Protein AF-A0A4Y8TZP3-F1 (afdb_monomer)

Secondary structure (DSSP, 8-state):
-PPPPTTGGG-SSPPPPPGGGHHHHHHHHHHHTTS-HHHHHHHHHHHHHHHHHHHTTT--GGG--HHHHHHHHHHHHHTT--HHHHH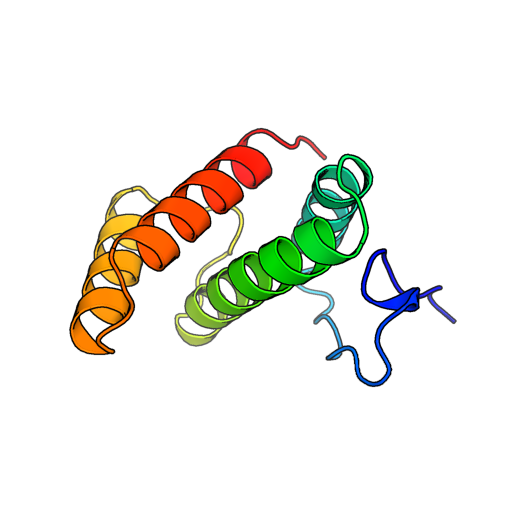HHHHHHHHHHT---

Nearest PDB structures (foldseek):
  1pvr-assembly1_A  TM=7.970E-01  e=6.183E-01  Punavirus P1
  2hof-assembly1_A-2  TM=8.146E-01  e=7.654E-01  Punavirus P1
  1kbu-assembly1_A  TM=7.579E-01  e=5.557E-01  Punavirus P1
  1pvp-assembly1_B-2  TM=8.033E-01  e=7.256E-01  Punavirus P1
  3c28-assembly1_A-2  TM=7.715E-01  e=8.073E-01  unclassified

Structure (mmCIF, N/CA/C/O backbone):
data_AF-A0A4Y8TZP3-F1
#
_entry.id   AF-A0A4Y8TZP3-F1
#
loop_
_atom_site.group_PDB
_atom_site.id
_atom_site.type_symbol
_atom_site.label_atom_id
_atom_site.label_alt_id
_atom_site.label_comp_id
_atom_site.label_asym_id
_atom_site.label_entity_id
_atom_site.label_seq_id
_atom_site.pdbx_PDB_ins_code
_atom_site.Cartn_x
_atom_site.Cartn_y
_atom_site.Cartn_z
_atom_site.occupancy
_atom_site.B_iso_or_equiv
_atom_site.auth_seq_id
_atom_site.auth_comp_id
_atom_site.auth_asym_id
_atom_site.auth_atom_id
_atom_site.pdbx_PDB_model_num
ATOM 1 N N . MET A 1 1 ? -0.158 -22.107 -13.616 1.00 36.00 1 MET A N 1
ATOM 2 C CA . MET A 1 1 ? 0.966 -21.270 -13.158 1.00 36.00 1 MET A CA 1
ATOM 3 C C . MET A 1 1 ? 0.490 -19.847 -13.325 1.00 36.00 1 MET A C 1
ATOM 5 O O . MET A 1 1 ? 0.254 -19.463 -14.459 1.00 36.00 1 MET A O 1
ATOM 9 N N . SER A 1 2 ? 0.180 -19.139 -12.240 1.00 51.00 2 SER A N 1
ATOM 10 C CA . SER A 1 2 ? -0.044 -17.698 -12.354 1.00 51.00 2 SER A CA 1
ATOM 11 C C . SER A 1 2 ? 1.317 -17.083 -12.652 1.00 51.00 2 SER A C 1
ATOM 13 O O . SER A 1 2 ? 2.241 -17.273 -11.855 1.00 51.00 2 SER A O 1
ATOM 15 N N . ASP A 1 3 ? 1.465 -16.412 -13.789 1.00 71.12 3 ASP A N 1
ATOM 16 C CA . ASP A 1 3 ? 2.616 -15.536 -13.985 1.00 71.12 3 ASP A CA 1
ATOM 17 C C . ASP A 1 3 ? 2.658 -14.564 -12.801 1.00 71.12 3 ASP A C 1
ATOM 19 O O . ASP A 1 3 ? 1.634 -14.001 -12.409 1.00 71.12 3 ASP A O 1
ATOM 23 N N . ALA A 1 4 ? 3.813 -14.464 -12.141 1.00 79.19 4 ALA A N 1
ATOM 24 C CA . ALA A 1 4 ? 3.962 -13.579 -10.994 1.00 79.19 4 ALA A CA 1
ATOM 25 C C . ALA A 1 4 ? 3.636 -12.138 -11.419 1.00 79.19 4 ALA A C 1
ATOM 27 O O . ALA A 1 4 ? 4.022 -11.710 -12.509 1.00 79.19 4 ALA A O 1
ATOM 28 N N . ARG A 1 5 ? 2.932 -11.388 -10.566 1.00 88.81 5 ARG A N 1
ATOM 29 C CA . ARG A 1 5 ? 2.535 -10.010 -10.883 1.00 88.81 5 ARG A CA 1
ATOM 30 C C . ARG A 1 5 ? 3.758 -9.097 -10.913 1.00 88.81 5 ARG A C 1
ATOM 32 O O . ARG A 1 5 ? 4.736 -9.343 -10.211 1.0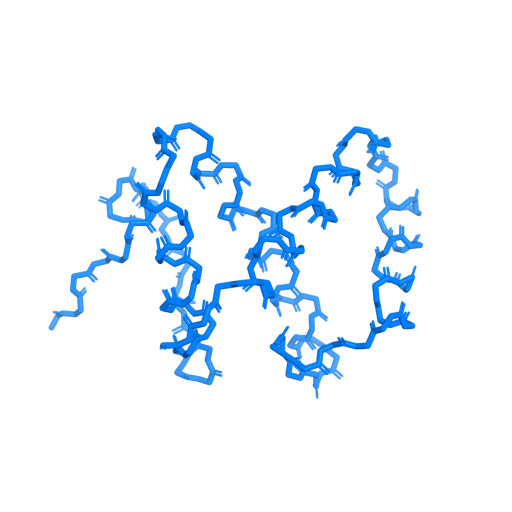0 88.81 5 ARG A O 1
ATOM 39 N N . TYR A 1 6 ? 3.741 -8.007 -11.665 1.00 91.12 6 TYR A N 1
ATOM 40 C CA . TYR A 1 6 ? 4.791 -6.995 -11.533 1.00 91.12 6 TYR A CA 1
ATOM 41 C C . TYR A 1 6 ? 4.683 -6.274 -10.171 1.00 91.12 6 TYR A C 1
ATOM 43 O O . TYR A 1 6 ? 3.581 -5.885 -9.773 1.00 91.12 6 TYR A O 1
ATOM 51 N N . PRO A 1 7 ? 5.789 -6.025 -9.434 1.00 92.31 7 PRO A N 1
ATOM 52 C CA . PRO A 1 7 ? 7.194 -6.346 -9.720 1.00 92.31 7 PRO A CA 1
ATOM 53 C C . PRO A 1 7 ? 7.687 -7.677 -9.118 1.00 92.31 7 PRO A C 1
ATOM 55 O O . PRO A 1 7 ? 8.894 -7.918 -9.093 1.00 92.31 7 PRO A O 1
ATOM 58 N N . GLU A 1 8 ? 6.790 -8.517 -8.598 1.00 88.81 8 GLU A N 1
ATOM 59 C CA . GLU A 1 8 ? 7.082 -9.839 -8.017 1.00 88.81 8 GLU A CA 1
ATOM 60 C C . GLU A 1 8 ? 7.777 -10.773 -9.013 1.00 88.81 8 GLU A C 1
ATOM 62 O O . GLU A 1 8 ? 8.691 -11.493 -8.625 1.00 88.81 8 GLU A O 1
ATOM 67 N N . ASN A 1 9 ? 7.433 -10.694 -10.302 1.00 86.56 9 ASN A N 1
ATOM 68 C CA . ASN A 1 9 ? 8.112 -11.408 -11.393 1.00 86.56 9 ASN A CA 1
ATOM 69 C C . ASN A 1 9 ? 9.619 -11.120 -11.519 1.00 86.56 9 ASN A C 1
ATOM 71 O O . ASN A 1 9 ? 10.345 -11.887 -12.146 1.00 86.56 9 ASN A O 1
ATOM 75 N N . HIS A 1 10 ? 10.097 -10.028 -10.924 1.00 86.19 10 HIS A N 1
ATOM 76 C CA . HIS A 1 10 ? 11.507 -9.644 -10.870 1.00 86.19 10 HIS A CA 1
ATOM 77 C C . HIS A 1 10 ? 12.089 -9.751 -9.449 1.00 86.19 10 HIS A C 1
ATOM 79 O O . HIS A 1 10 ? 13.178 -9.232 -9.183 1.00 86.19 10 HIS A O 1
ATOM 85 N N . MET A 1 11 ? 11.368 -10.348 -8.497 1.00 86.69 11 MET A N 1
ATOM 86 C CA . MET A 1 11 ? 11.867 -10.610 -7.147 1.00 86.69 11 MET A CA 1
ATOM 87 C C . MET A 1 11 ? 12.340 -12.056 -7.032 1.00 86.69 11 MET A C 1
ATOM 89 O O . MET A 1 11 ? 11.668 -12.973 -7.481 1.00 86.69 11 MET A O 1
ATOM 93 N N . GLU A 1 12 ? 13.481 -12.261 -6.374 1.00 84.69 12 GLU A N 1
ATOM 94 C CA . GLU A 1 12 ? 13.994 -13.607 -6.078 1.00 84.69 12 GLU A CA 1
ATOM 95 C C . GLU A 1 12 ? 13.046 -14.385 -5.148 1.00 84.69 12 GLU A C 1
ATOM 97 O O . GLU A 1 12 ? 12.867 -15.589 -5.296 1.00 84.69 12 GLU A O 1
ATOM 102 N N . PHE A 1 13 ? 12.388 -13.674 -4.224 1.00 78.38 13 PHE A N 1
ATOM 103 C CA . PHE A 1 13 ? 11.428 -14.231 -3.274 1.00 78.38 13 PHE A CA 1
ATOM 104 C C . PHE A 1 13 ? 10.215 -13.306 -3.145 1.00 78.38 13 PHE A C 1
ATOM 106 O O . PHE A 1 13 ? 10.249 -12.324 -2.400 1.00 78.38 13 PHE A O 1
ATOM 113 N N . ALA A 1 14 ? 9.141 -13.612 -3.872 1.00 78.88 14 ALA A N 1
ATOM 114 C CA . ALA A 1 14 ? 7.843 -12.975 -3.679 1.00 78.88 14 ALA A CA 1
ATOM 115 C C . ALA A 1 14 ? 6.995 -13.803 -2.695 1.00 78.88 14 ALA A C 1
ATOM 117 O O . ALA A 1 14 ? 6.920 -15.026 -2.846 1.00 78.88 14 ALA A O 1
ATOM 118 N N . PRO A 1 15 ? 6.371 -13.191 -1.672 1.00 78.44 15 PRO A N 1
ATOM 119 C CA . PRO A 1 15 ? 5.464 -13.915 -0.796 1.00 78.44 15 PRO A CA 1
ATOM 120 C C . PRO A 1 15 ? 4.208 -14.345 -1.566 1.00 78.44 15 PRO A C 1
ATOM 122 O O . PRO A 1 15 ? 3.775 -13.639 -2.480 1.00 78.44 15 PRO A O 1
ATOM 125 N N . PRO A 1 16 ? 3.584 -15.471 -1.186 1.00 79.94 16 PRO A N 1
ATOM 126 C CA . PRO A 1 16 ? 2.314 -15.862 -1.772 1.00 79.94 16 PRO A CA 1
ATOM 127 C C . PRO A 1 16 ? 1.243 -14.822 -1.431 1.00 79.94 16 PRO A C 1
ATOM 129 O O . PRO A 1 16 ? 1.153 -14.347 -0.295 1.00 79.94 16 PRO A O 1
ATOM 132 N N . THR A 1 17 ? 0.415 -14.490 -2.415 1.00 79.19 17 THR A N 1
ATOM 133 C CA . THR A 1 17 ? -0.759 -13.639 -2.216 1.00 79.19 17 THR A CA 1
ATOM 134 C C . THR A 1 17 ? -1.953 -14.534 -1.868 1.00 79.19 17 THR A C 1
ATOM 136 O O . THR A 1 17 ? -2.250 -15.433 -2.651 1.00 79.19 17 THR A O 1
ATOM 139 N N . PRO A 1 18 ? -2.631 -14.337 -0.721 1.00 82.44 18 PRO A N 1
ATOM 140 C CA . PRO A 1 18 ? -3.862 -15.063 -0.411 1.00 82.44 18 PRO A CA 1
ATOM 141 C C . PRO A 1 18 ? -4.957 -14.786 -1.450 1.00 82.44 18 PRO A C 1
ATOM 143 O O . PRO A 1 18 ? -5.096 -13.646 -1.882 1.00 82.44 18 PRO A O 1
ATOM 146 N N . ASP A 1 19 ? -5.799 -15.773 -1.764 1.00 83.06 19 ASP A N 1
ATOM 147 C CA . ASP A 1 19 ? -6.914 -15.604 -2.719 1.00 83.06 19 ASP A CA 1
ATOM 148 C C . ASP A 1 19 ? -7.862 -14.461 -2.316 1.00 83.06 19 ASP A C 1
ATOM 150 O O . ASP A 1 19 ? -8.370 -13.718 -3.150 1.00 83.06 19 ASP A O 1
ATOM 154 N N . SER A 1 20 ? -8.037 -14.237 -1.009 1.00 83.94 20 SER A N 1
ATOM 155 C CA . SER A 1 20 ? -8.840 -13.127 -0.478 1.00 83.94 20 SER A CA 1
ATOM 156 C C . SER A 1 20 ? -8.285 -11.736 -0.807 1.00 83.94 20 SER A C 1
ATOM 158 O O . SER A 1 20 ? -8.946 -10.736 -0.529 1.00 83.94 20 SER A O 1
ATOM 160 N N . TRP A 1 21 ? -7.070 -11.652 -1.351 1.00 89.75 21 TRP A N 1
ATOM 161 C CA . TRP A 1 21 ? -6.404 -10.415 -1.747 1.00 89.75 21 TRP A CA 1
ATOM 162 C C . TRP A 1 21 ? -6.311 -10.258 -3.266 1.00 89.75 21 TRP A C 1
ATOM 164 O O . TRP A 1 21 ? -5.605 -9.361 -3.713 1.00 89.75 21 TRP A O 1
ATOM 174 N N . GLU A 1 22 ? -6.988 -11.087 -4.063 1.00 90.94 22 GLU A N 1
ATOM 175 C CA . GLU A 1 22 ? -6.871 -11.046 -5.526 1.00 90.94 22 GLU A CA 1
ATOM 176 C C . GLU A 1 22 ? -7.166 -9.647 -6.093 1.00 90.94 22 GLU A C 1
ATOM 178 O O . GLU A 1 22 ? -6.305 -9.056 -6.741 1.00 90.94 22 GLU A O 1
ATOM 183 N N . GLU A 1 23 ? -8.294 -9.039 -5.712 1.00 93.00 23 GLU A N 1
ATOM 184 C CA . GLU A 1 23 ? -8.642 -7.676 -6.142 1.00 93.00 23 GLU A CA 1
ATOM 185 C C . GLU A 1 23 ? -7.602 -6.635 -5.688 1.00 93.00 23 GLU A C 1
ATOM 187 O O . GLU A 1 23 ? -7.250 -5.709 -6.422 1.00 93.00 23 GLU A O 1
ATOM 192 N N . PHE A 1 24 ? -7.068 -6.784 -4.473 1.00 95.00 24 PHE A N 1
ATOM 193 C CA . PHE A 1 24 ? -6.001 -5.913 -3.982 1.00 95.00 24 PHE A CA 1
ATOM 194 C C . PHE A 1 24 ? -4.723 -6.076 -4.808 1.00 95.00 24 PHE A C 1
ATOM 196 O O . PHE A 1 24 ? -4.067 -5.084 -5.126 1.00 95.00 24 PHE A O 1
ATOM 203 N N . ALA A 1 25 ? -4.367 -7.310 -5.155 1.00 93.69 25 ALA A N 1
ATOM 204 C CA . ALA A 1 25 ? -3.176 -7.625 -5.921 1.00 93.69 25 ALA A CA 1
ATOM 205 C C . ALA A 1 25 ? -3.272 -7.093 -7.354 1.00 93.69 25 ALA A C 1
ATOM 207 O O . ALA A 1 25 ? -2.282 -6.550 -7.844 1.00 93.69 25 ALA A O 1
ATOM 208 N N . ASP A 1 26 ? -4.453 -7.156 -7.967 1.00 93.81 26 ASP A N 1
ATOM 209 C CA . ASP A 1 26 ? -4.715 -6.614 -9.303 1.00 93.81 26 ASP A CA 1
ATOM 210 C C . ASP A 1 26 ? -4.625 -5.083 -9.322 1.00 93.81 26 ASP A C 1
ATOM 212 O O . ASP A 1 26 ? -3.919 -4.502 -10.152 1.00 93.81 26 ASP A O 1
ATOM 216 N N . ARG A 1 27 ? -5.261 -4.404 -8.355 1.00 95.94 27 ARG A N 1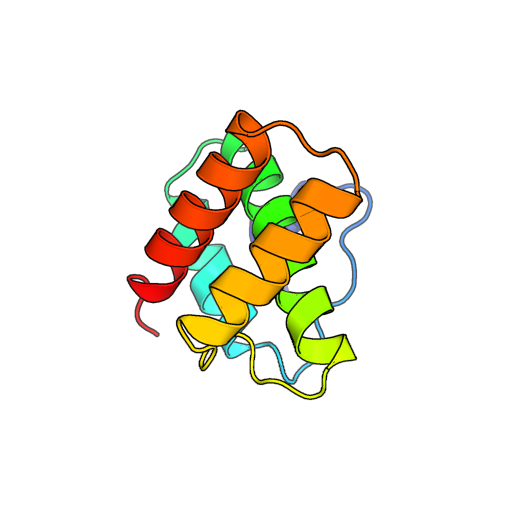
ATOM 217 C CA . ARG A 1 27 ? -5.145 -2.941 -8.210 1.00 95.94 27 ARG A CA 1
ATOM 218 C C . ARG A 1 27 ? -3.709 -2.518 -7.916 1.00 95.94 27 ARG A C 1
ATOM 220 O O . ARG A 1 27 ? -3.219 -1.535 -8.472 1.00 95.94 27 ARG A O 1
ATOM 227 N N . ARG A 1 28 ? -3.009 -3.270 -7.061 1.00 96.12 28 ARG A N 1
ATOM 228 C CA . ARG A 1 28 ? -1.595 -3.036 -6.756 1.00 96.12 28 ARG A CA 1
ATOM 229 C C . ARG A 1 28 ? -0.751 -3.161 -8.019 1.00 96.12 28 ARG A C 1
ATOM 231 O O . ARG A 1 28 ? -0.005 -2.240 -8.313 1.00 96.12 28 ARG A O 1
ATOM 238 N N . GLU A 1 29 ? -0.865 -4.245 -8.776 1.00 95.19 29 GLU A N 1
ATOM 239 C CA . GLU A 1 29 ? -0.095 -4.422 -10.010 1.00 95.19 29 GLU A CA 1
ATOM 240 C C . GLU A 1 29 ? -0.358 -3.293 -11.011 1.00 95.19 29 GLU A C 1
ATOM 242 O O . GLU A 1 29 ? 0.587 -2.663 -11.490 1.00 95.19 29 GLU A O 1
ATOM 247 N N . ARG A 1 30 ? -1.630 -2.958 -11.253 1.00 96.31 30 ARG A N 1
ATOM 248 C CA . ARG A 1 30 ? -2.022 -1.868 -12.156 1.00 96.31 30 ARG A CA 1
ATOM 249 C C . ARG A 1 30 ? -1.397 -0.532 -11.770 1.00 96.31 30 ARG A C 1
ATOM 251 O O . ARG A 1 30 ? -0.894 0.183 -12.635 1.00 96.31 30 ARG A O 1
ATOM 258 N N . LEU A 1 31 ? -1.395 -0.203 -10.478 1.00 97.19 31 LEU A N 1
ATOM 259 C CA . LEU A 1 31 ? -0.712 0.983 -9.971 1.00 97.19 31 LEU A CA 1
ATOM 260 C C . LEU A 1 31 ? 0.792 0.916 -10.263 1.00 97.19 31 LEU A C 1
ATOM 262 O O . LEU A 1 31 ? 1.377 1.886 -10.753 1.00 97.19 31 LEU A O 1
ATOM 266 N N . LEU A 1 32 ? 1.419 -0.218 -9.952 1.00 97.00 32 LEU A N 1
ATOM 267 C CA . LEU A 1 32 ? 2.868 -0.380 -9.994 1.00 97.00 32 LEU A CA 1
ATOM 268 C C . LEU A 1 32 ? 3.435 -0.369 -11.416 1.00 97.00 32 LEU A C 1
ATOM 270 O O . LEU A 1 32 ? 4.547 0.127 -11.589 1.00 97.00 32 LEU A O 1
ATOM 274 N N . LEU A 1 33 ? 2.673 -0.803 -12.424 1.00 96.81 33 LEU A N 1
ATOM 275 C CA . LEU A 1 33 ? 3.060 -0.738 -13.842 1.00 96.81 33 LEU A CA 1
ATOM 276 C C . LEU A 1 33 ? 3.396 0.686 -14.328 1.00 96.81 33 LEU A C 1
ATOM 278 O O . LEU A 1 33 ? 4.124 0.843 -15.304 1.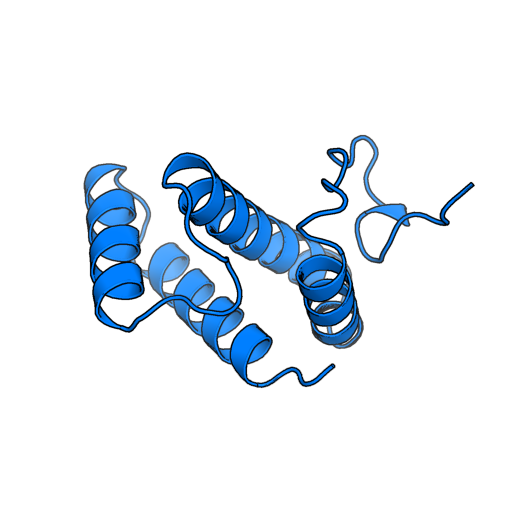00 96.81 33 LEU A O 1
ATOM 282 N N . ASN A 1 34 ? 2.943 1.730 -13.625 1.00 96.94 34 ASN A N 1
ATOM 283 C CA . ASN A 1 34 ? 3.261 3.127 -13.946 1.00 96.94 34 ASN A CA 1
ATOM 284 C C . ASN A 1 34 ? 4.651 3.581 -13.457 1.00 96.94 34 ASN A C 1
ATOM 286 O O . ASN A 1 34 ? 5.023 4.741 -13.642 1.00 96.94 34 ASN A O 1
ATOM 290 N N . TYR A 1 35 ? 5.419 2.702 -12.806 1.00 96.94 35 TYR A N 1
ATOM 291 C CA . TYR A 1 35 ? 6.689 3.047 -12.174 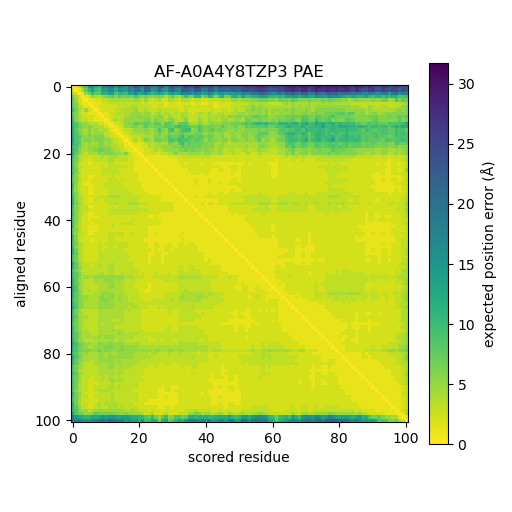1.00 96.94 35 TYR A CA 1
ATOM 292 C C . TYR A 1 35 ? 7.824 2.110 -12.591 1.00 96.94 35 TYR A C 1
ATOM 294 O O . TYR A 1 35 ? 7.663 0.896 -12.718 1.00 96.94 35 TYR A O 1
ATOM 302 N N . GLY A 1 36 ? 9.029 2.677 -12.708 1.00 97.19 36 GLY A N 1
ATOM 303 C CA . GLY A 1 36 ? 10.251 1.890 -12.867 1.00 97.19 36 GLY A CA 1
ATOM 304 C C . GLY A 1 36 ? 10.495 0.958 -11.672 1.00 97.19 36 GLY A C 1
ATOM 305 O O . GLY A 1 36 ? 10.101 1.269 -10.544 1.00 97.19 36 GLY A O 1
ATOM 306 N N . TYR A 1 37 ? 11.186 -0.159 -11.917 1.00 95.69 37 TYR A N 1
ATOM 307 C CA . TYR A 1 37 ? 11.308 -1.294 -10.990 1.00 95.69 37 TYR A CA 1
ATOM 308 C C . TYR A 1 37 ? 11.634 -0.919 -9.541 1.00 95.69 37 TYR A C 1
ATOM 310 O O . TYR A 1 37 ? 10.957 -1.377 -8.628 1.00 95.69 37 TYR A O 1
ATOM 318 N N . ASN A 1 38 ? 12.626 -0.059 -9.300 1.00 95.62 38 ASN A N 1
ATOM 319 C CA . ASN A 1 38 ? 13.018 0.294 -7.931 1.00 95.62 38 ASN A CA 1
ATOM 320 C C . ASN A 1 38 ? 11.902 1.030 -7.171 1.00 95.62 38 ASN A C 1
ATOM 322 O O . ASN A 1 38 ? 11.662 0.749 -5.996 1.00 95.62 38 ASN A O 1
ATOM 326 N N . THR A 1 39 ? 11.193 1.941 -7.844 1.00 96.38 39 THR A N 1
ATOM 327 C CA . THR A 1 39 ? 10.044 2.641 -7.256 1.00 96.38 39 THR A CA 1
ATOM 328 C C . THR A 1 39 ? 8.881 1.678 -7.070 1.00 96.38 39 THR A C 1
ATOM 330 O O . THR A 1 39 ? 8.300 1.637 -5.986 1.00 96.38 39 THR A O 1
ATOM 333 N N . ALA A 1 40 ? 8.598 0.849 -8.078 1.00 97.25 40 ALA A N 1
ATOM 334 C CA . ALA A 1 40 ? 7.554 -0.161 -7.999 1.00 97.25 40 ALA A CA 1
ATOM 335 C C . ALA A 1 40 ? 7.799 -1.135 -6.836 1.00 97.25 40 ALA A C 1
ATOM 337 O O . ALA A 1 40 ? 6.900 -1.391 -6.046 1.00 97.25 40 ALA A O 1
ATOM 338 N N . ARG A 1 41 ? 9.030 -1.621 -6.656 1.00 95.81 41 ARG A N 1
ATOM 339 C CA . ARG A 1 41 ? 9.416 -2.519 -5.560 1.00 95.81 41 ARG A CA 1
ATOM 340 C C . ARG A 1 41 ? 9.259 -1.862 -4.188 1.00 95.81 41 ARG A C 1
ATOM 342 O O . ARG A 1 41 ? 8.789 -2.507 -3.252 1.00 95.81 41 ARG A O 1
ATOM 349 N N . ALA A 1 42 ? 9.630 -0.589 -4.054 1.00 95.69 42 ALA A N 1
ATOM 350 C CA . ALA A 1 42 ? 9.434 0.149 -2.808 1.00 95.69 42 ALA A CA 1
ATOM 351 C C . ALA A 1 42 ? 7.941 0.327 -2.482 1.00 95.69 42 ALA A C 1
ATOM 353 O O . ALA A 1 42 ? 7.526 0.098 -1.346 1.00 95.69 42 ALA A O 1
ATOM 354 N N . TYR A 1 43 ? 7.132 0.693 -3.478 1.00 97.56 43 TYR A N 1
ATOM 355 C CA . TYR A 1 43 ? 5.686 0.861 -3.324 1.00 97.56 43 TYR A CA 1
ATOM 356 C C . TYR A 1 43 ? 4.983 -0.467 -3.056 1.00 97.56 43 TYR A C 1
ATOM 358 O O . TYR A 1 43 ? 4.108 -0.532 -2.198 1.00 97.56 43 TYR A O 1
ATOM 366 N N . TRP A 1 44 ? 5.418 -1.539 -3.716 1.00 96.31 44 TRP A N 1
ATOM 367 C CA . TRP A 1 44 ? 4.950 -2.893 -3.457 1.00 96.31 44 TRP A CA 1
ATOM 368 C C . TRP A 1 44 ? 5.145 -3.268 -1.986 1.00 96.31 44 TRP A C 1
ATOM 370 O O . TRP A 1 44 ? 4.197 -3.716 -1.351 1.00 96.31 44 TRP A O 1
ATOM 380 N N . ALA A 1 45 ? 6.327 -3.011 -1.413 1.00 95.19 45 ALA A N 1
ATOM 381 C CA . ALA A 1 45 ? 6.610 -3.331 -0.012 1.00 95.19 45 ALA A CA 1
ATOM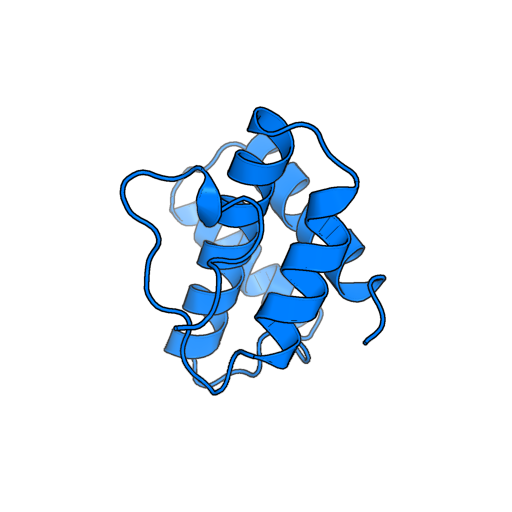 382 C C . ALA A 1 45 ? 5.772 -2.487 0.966 1.00 95.19 45 ALA A C 1
ATOM 384 O O . ALA A 1 45 ? 5.319 -2.984 1.998 1.00 95.19 45 ALA A O 1
ATOM 385 N N . ASP A 1 46 ? 5.543 -1.213 0.638 1.00 96.81 46 ASP A N 1
ATOM 386 C CA . ASP A 1 46 ? 4.691 -0.319 1.424 1.00 96.81 46 ASP A CA 1
ATOM 387 C C . ASP A 1 46 ? 3.215 -0.772 1.411 1.00 96.81 46 ASP A C 1
ATOM 389 O O . ASP A 1 46 ? 2.553 -0.731 2.451 1.00 96.81 46 ASP A O 1
ATOM 393 N N . LEU A 1 47 ? 2.715 -1.247 0.265 1.00 96.81 47 LEU A N 1
ATOM 394 C CA . LEU A 1 47 ? 1.360 -1.789 0.120 1.00 96.81 47 LEU A CA 1
ATOM 395 C C . LEU A 1 47 ? 1.213 -3.190 0.720 1.00 96.81 47 LEU A C 1
ATOM 397 O O . LEU A 1 47 ? 0.168 -3.505 1.284 1.00 96.81 47 LEU A O 1
ATOM 401 N N . GLN A 1 48 ? 2.254 -4.015 0.642 1.00 95.44 48 GLN A N 1
ATOM 402 C CA . GLN A 1 48 ? 2.282 -5.334 1.266 1.00 95.44 48 GLN A CA 1
ATOM 403 C C . GLN A 1 48 ? 2.146 -5.220 2.792 1.00 95.44 48 GLN A C 1
ATOM 405 O O . GLN A 1 48 ? 1.295 -5.882 3.379 1.00 95.44 48 GLN A O 1
ATOM 410 N N . ASP A 1 49 ? 2.912 -4.334 3.442 1.00 95.44 49 ASP A N 1
ATOM 411 C CA . ASP A 1 49 ? 2.791 -4.122 4.894 1.00 95.44 49 ASP A CA 1
ATOM 412 C C . ASP A 1 49 ? 1.405 -3.577 5.287 1.00 95.44 49 ASP A C 1
ATOM 414 O O . ASP A 1 49 ? 0.852 -3.972 6.315 1.00 95.44 49 ASP A O 1
ATOM 418 N N . TRP A 1 50 ? 0.807 -2.725 4.446 1.00 95.94 50 TRP A N 1
ATOM 419 C CA . TRP A 1 50 ? -0.566 -2.244 4.625 1.00 95.94 50 TRP A CA 1
ATOM 420 C C . TRP A 1 50 ? -1.597 -3.382 4.583 1.00 95.94 50 TRP A C 1
ATOM 422 O O . TRP A 1 50 ? -2.427 -3.493 5.491 1.00 95.94 50 TRP A O 1
ATOM 432 N N . ALA A 1 51 ? -1.508 -4.265 3.586 1.00 95.00 51 ALA A N 1
ATOM 433 C CA . ALA A 1 51 ? -2.390 -5.423 3.458 1.00 95.00 51 ALA A CA 1
ATOM 434 C C . ALA A 1 51 ? -2.228 -6.406 4.621 1.00 95.00 51 ALA A C 1
ATOM 436 O O . ALA A 1 51 ? -3.213 -6.824 5.234 1.00 95.00 51 ALA A O 1
ATOM 437 N N . GLU A 1 52 ? -0.988 -6.707 5.010 1.00 94.44 52 GLU A N 1
ATOM 438 C CA . GLU A 1 52 ? -0.710 -7.562 6.162 1.00 94.44 52 GLU A CA 1
ATOM 439 C C . GLU A 1 52 ? -1.235 -6.962 7.469 1.00 94.44 52 GLU A C 1
ATOM 441 O O . GLU A 1 52 ? -1.775 -7.682 8.316 1.00 94.44 52 GLU A O 1
ATOM 446 N N . TRP A 1 53 ? -1.100 -5.646 7.654 1.00 95.94 53 TRP A N 1
ATOM 447 C CA . TRP A 1 53 ? -1.621 -4.953 8.828 1.00 95.94 53 TRP A CA 1
ATOM 448 C C . TRP A 1 53 ? -3.144 -5.078 8.944 1.00 95.94 53 TRP A C 1
ATOM 450 O O . TRP A 1 53 ? -3.645 -5.302 10.055 1.00 95.94 53 TRP A O 1
ATOM 460 N N . ALA A 1 54 ? -3.847 -4.954 7.815 1.00 95.19 54 ALA A N 1
ATOM 461 C CA . ALA A 1 54 ? -5.297 -5.071 7.711 1.00 95.19 54 ALA A CA 1
ATOM 462 C C . ALA A 1 54 ? -5.762 -6.504 7.989 1.00 95.19 54 ALA A C 1
ATOM 464 O O . ALA A 1 54 ? -6.603 -6.739 8.860 1.00 95.19 54 ALA A O 1
ATOM 465 N N . TYR A 1 55 ? -5.135 -7.472 7.321 1.00 93.38 55 TYR A N 1
ATOM 466 C CA . TYR A 1 55 ? -5.448 -8.891 7.448 1.00 93.38 55 TYR A CA 1
ATOM 467 C C . TYR A 1 55 ? -5.261 -9.413 8.870 1.00 93.38 55 TYR A C 1
ATOM 469 O O . TYR A 1 55 ? -6.158 -10.052 9.416 1.00 93.38 55 TYR A O 1
ATOM 477 N N . ARG A 1 56 ? -4.153 -9.056 9.537 1.00 94.19 56 ARG A N 1
ATOM 478 C CA . ARG A 1 56 ? -3.909 -9.423 10.947 1.00 94.19 56 ARG A CA 1
ATOM 479 C C . ARG A 1 56 ? -4.958 -8.852 11.915 1.00 94.19 56 ARG A C 1
ATOM 481 O O . ARG A 1 56 ? -4.976 -9.241 13.078 1.00 94.19 56 ARG A O 1
ATOM 488 N N . ARG A 1 57 ? -5.800 -7.915 11.466 1.00 94.94 57 ARG A N 1
ATOM 489 C CA . ARG A 1 57 ? -6.908 -7.306 12.223 1.00 94.94 57 ARG A CA 1
ATOM 490 C C . ARG A 1 57 ? -8.287 -7.738 11.725 1.00 94.94 57 ARG A C 1
ATOM 492 O O . ARG A 1 57 ? -9.277 -7.181 12.188 1.00 94.94 57 ARG A O 1
ATOM 499 N N . GLY A 1 58 ? -8.358 -8.683 10.785 1.00 93.50 58 GLY A N 1
ATOM 500 C CA . GLY A 1 58 ? -9.617 -9.113 10.176 1.00 93.50 58 GLY A CA 1
ATOM 501 C C . GLY A 1 58 ? -10.304 -8.015 9.360 1.00 93.50 58 GLY A C 1
ATOM 502 O O . GLY A 1 58 ? -11.526 -8.008 9.261 1.00 93.50 58 GLY A O 1
ATOM 503 N N . LYS A 1 59 ? -9.539 -7.058 8.818 1.00 94.06 59 LYS A N 1
ATOM 504 C CA . LYS A 1 59 ? -10.062 -5.946 8.013 1.00 94.06 59 LYS A CA 1
ATOM 505 C C . LYS A 1 59 ? -9.851 -6.217 6.523 1.00 94.06 59 LYS A C 1
ATOM 507 O O . LYS A 1 59 ? -8.830 -6.783 6.135 1.00 94.06 59 LYS A O 1
ATOM 512 N N . ASN A 1 60 ? -10.788 -5.762 5.692 1.00 92.62 60 ASN A N 1
ATOM 513 C CA . ASN A 1 60 ? -10.616 -5.741 4.241 1.00 92.62 60 ASN A CA 1
ATOM 514 C C . ASN A 1 60 ? -9.684 -4.580 3.860 1.00 92.62 60 ASN A C 1
ATOM 516 O O . ASN A 1 60 ? -10.016 -3.426 4.117 1.00 92.62 60 ASN A O 1
ATOM 520 N N . VAL A 1 61 ? -8.543 -4.887 3.235 1.00 93.44 61 VAL A N 1
ATOM 521 C CA . 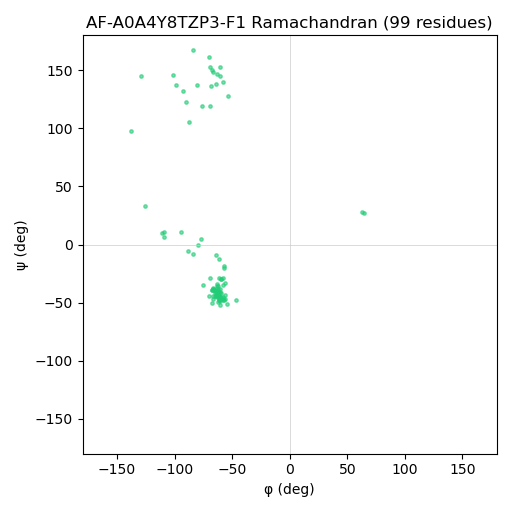VAL A 1 61 ? -7.519 -3.907 2.832 1.00 93.44 61 VAL A CA 1
ATOM 522 C C . VAL A 1 61 ? -8.043 -2.816 1.888 1.00 93.44 61 VAL A C 1
ATOM 524 O O . VAL A 1 61 ? -7.545 -1.691 1.932 1.00 93.44 61 VAL A O 1
ATOM 527 N N . LEU A 1 62 ? -9.066 -3.114 1.081 1.00 93.44 62 LEU A N 1
ATOM 528 C CA . LEU A 1 62 ? -9.680 -2.167 0.143 1.00 93.44 62 LEU A CA 1
ATOM 529 C C . LEU A 1 62 ? -10.812 -1.331 0.762 1.00 93.44 62 LEU A C 1
ATOM 531 O O . LEU A 1 62 ? -11.320 -0.424 0.112 1.00 93.44 62 LEU A O 1
ATOM 535 N N . ALA A 1 63 ? -11.207 -1.609 2.009 1.00 92.75 63 ALA A N 1
ATOM 536 C CA . ALA A 1 63 ? -12.314 -0.934 2.693 1.00 92.75 63 ALA A CA 1
ATOM 537 C C . ALA A 1 63 ? -11.892 -0.335 4.048 1.00 92.75 63 ALA A C 1
ATOM 539 O O . ALA A 1 63 ? -12.666 -0.319 5.006 1.00 92.75 63 ALA A O 1
ATOM 540 N N . LEU A 1 64 ? -10.644 0.129 4.147 1.00 93.50 64 LEU A N 1
ATOM 541 C CA . LEU A 1 64 ? -10.108 0.737 5.363 1.00 93.50 64 LEU A CA 1
ATOM 542 C C . LEU A 1 64 ? -10.537 2.197 5.497 1.00 93.50 64 LEU A C 1
ATOM 544 O O . LEU A 1 64 ? -10.521 2.979 4.551 1.00 93.50 64 LEU A O 1
ATOM 548 N N . THR A 1 65 ? -10.908 2.567 6.714 1.00 95.31 65 THR A N 1
ATOM 549 C CA . THR A 1 65 ? -11.404 3.896 7.062 1.00 95.31 65 THR A CA 1
ATOM 550 C C . THR A 1 65 ? -10.264 4.881 7.335 1.00 95.31 65 THR A C 1
ATOM 552 O O . THR A 1 65 ? -9.116 4.512 7.590 1.00 95.31 65 THR A O 1
ATOM 555 N N . GLU A 1 66 ? -10.586 6.173 7.401 1.00 95.38 66 GLU A N 1
ATOM 556 C CA . GLU A 1 66 ? -9.635 7.193 7.865 1.00 95.38 66 GLU A CA 1
ATOM 557 C C . GLU A 1 66 ? -9.142 6.940 9.300 1.00 95.38 66 GLU A C 1
ATOM 559 O O . GLU A 1 66 ? -8.009 7.283 9.647 1.00 95.38 66 GLU A O 1
ATOM 564 N N . GLN A 1 67 ? -9.966 6.311 10.144 1.00 97.19 67 GLN A N 1
ATOM 565 C CA . GLN A 1 67 ? -9.548 5.911 11.486 1.00 97.19 67 GLN A CA 1
ATOM 566 C C . GLN A 1 67 ? -8.487 4.803 11.429 1.00 97.19 67 GLN A C 1
ATOM 568 O O . GLN A 1 67 ? -7.493 4.869 12.153 1.00 97.19 67 GLN A O 1
ATOM 573 N N . ASP A 1 68 ? -8.627 3.850 10.510 1.00 97.50 68 ASP A N 1
ATOM 574 C CA . ASP A 1 68 ? -7.647 2.782 10.298 1.00 97.50 68 ASP A CA 1
ATOM 575 C C . ASP A 1 68 ? -6.295 3.329 9.841 1.00 97.50 68 ASP A C 1
ATOM 577 O O . ASP A 1 68 ? -5.248 2.935 10.361 1.00 97.50 68 ASP A O 1
ATOM 581 N N . LYS A 1 69 ? -6.307 4.313 8.935 1.00 97.12 69 LYS A N 1
ATOM 582 C CA . LYS A 1 69 ? -5.088 5.015 8.505 1.00 97.12 69 LYS A CA 1
ATOM 583 C C . LYS A 1 69 ? -4.392 5.697 9.685 1.00 97.12 69 LYS A C 1
ATOM 585 O O . LYS A 1 69 ? -3.170 5.603 9.813 1.00 97.12 69 LYS A O 1
ATOM 590 N N . LYS A 1 70 ? -5.142 6.341 10.589 1.00 97.50 70 LYS A N 1
ATOM 591 C CA . LYS A 1 70 ? -4.580 6.959 11.807 1.00 97.50 70 LYS A CA 1
ATOM 592 C C . LYS A 1 70 ? -3.941 5.921 12.730 1.00 97.50 70 LYS A C 1
ATOM 594 O O . LYS A 1 70 ? -2.837 6.155 13.225 1.00 97.50 70 LYS A O 1
ATOM 599 N N . GLU A 1 71 ? -4.589 4.777 12.941 1.00 97.94 71 GLU A N 1
ATOM 600 C CA . GLU A 1 71 ? -4.040 3.673 13.742 1.00 97.94 71 GLU A CA 1
ATOM 601 C C . GLU A 1 71 ? -2.756 3.104 13.131 1.00 97.94 71 GLU A C 1
ATOM 603 O O . GLU A 1 71 ? -1.761 2.892 13.833 1.00 97.94 71 GLU A O 1
ATOM 608 N N . TYR A 1 72 ? -2.750 2.907 11.814 1.00 97.62 72 TYR A N 1
ATOM 609 C CA . TYR A 1 72 ? -1.590 2.442 11.065 1.00 97.62 72 TYR A CA 1
ATOM 610 C C . TYR A 1 72 ? -0.410 3.418 11.161 1.00 97.62 72 TYR A C 1
ATOM 612 O O . TYR A 1 72 ? 0.718 3.004 11.446 1.00 97.62 72 TYR A O 1
ATOM 620 N N . VAL A 1 73 ? -0.660 4.723 11.023 1.00 97.50 73 VAL A N 1
ATOM 621 C CA . VAL A 1 73 ? 0.359 5.772 11.208 1.00 97.50 73 VAL A CA 1
ATOM 622 C C . VAL A 1 73 ? 0.883 5.791 12.643 1.00 97.50 73 VAL A C 1
ATOM 624 O O . VAL A 1 73 ? 2.096 5.852 12.858 1.00 97.50 73 VAL A O 1
ATOM 627 N N . ALA A 1 74 ? -0.001 5.707 13.640 1.00 97.88 74 ALA A N 1
ATOM 628 C CA . ALA A 1 74 ? 0.394 5.681 15.045 1.00 97.88 74 ALA A CA 1
ATOM 629 C C . ALA A 1 74 ? 1.292 4.473 15.359 1.00 97.88 74 ALA A C 1
ATOM 631 O O . ALA A 1 74 ? 2.299 4.616 16.059 1.00 97.88 74 ALA A O 1
ATOM 632 N N . LEU A 1 75 ? 0.981 3.300 14.797 1.00 97.25 75 LEU A N 1
ATOM 633 C CA . LEU A 1 75 ? 1.824 2.109 14.900 1.00 97.25 75 LEU A CA 1
ATOM 634 C C . LEU A 1 75 ? 3.217 2.346 14.299 1.00 97.25 75 LEU A C 1
ATOM 636 O O . LEU A 1 75 ? 4.221 2.026 14.937 1.00 97.25 75 LEU A O 1
ATOM 640 N N . HIS A 1 76 ? 3.295 2.937 13.107 1.00 96.94 76 HIS A N 1
ATOM 641 C CA . HIS A 1 76 ? 4.568 3.209 12.433 1.00 96.94 76 HIS A CA 1
ATOM 642 C C . HIS A 1 76 ? 5.442 4.204 13.198 1.00 96.94 76 HIS A C 1
ATOM 644 O O . HIS A 1 76 ? 6.645 3.982 13.352 1.00 96.94 76 HIS A O 1
ATOM 650 N N . ARG A 1 77 ? 4.839 5.249 13.773 1.00 97.31 77 ARG A N 1
ATOM 651 C CA . ARG A 1 77 ? 5.550 6.185 14.657 1.00 97.31 77 ARG A CA 1
ATOM 652 C C . ARG A 1 77 ? 6.099 5.494 15.903 1.00 97.31 77 ARG A C 1
ATOM 654 O O . ARG A 1 77 ? 7.246 5.730 16.281 1.00 97.31 77 ARG A O 1
ATOM 661 N N . ARG A 1 78 ? 5.325 4.593 16.521 1.00 97.50 78 ARG A N 1
ATOM 662 C CA . ARG A 1 78 ? 5.790 3.786 17.668 1.00 97.50 78 ARG A CA 1
ATOM 663 C C . ARG A 1 78 ? 6.965 2.880 17.296 1.00 97.50 78 ARG A C 1
ATOM 665 O O . ARG A 1 78 ? 7.887 2.743 18.093 1.00 97.50 78 ARG A O 1
ATOM 6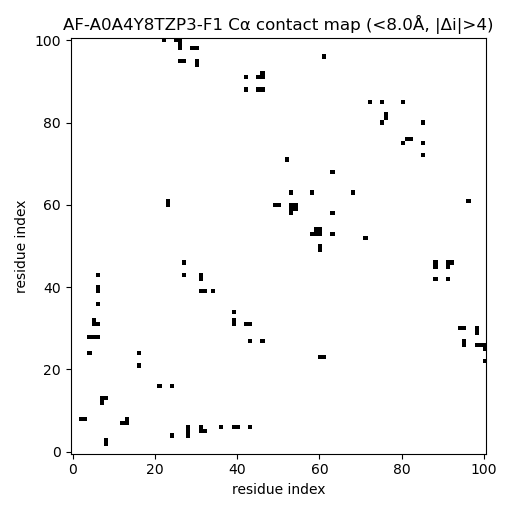72 N N . ARG A 1 79 ? 6.969 2.343 16.074 1.00 96.31 79 ARG A N 1
ATOM 673 C CA . ARG A 1 79 ? 8.070 1.551 15.495 1.00 96.31 79 ARG A CA 1
ATOM 674 C C . ARG A 1 79 ? 9.266 2.386 15.012 1.00 96.31 79 ARG A C 1
ATOM 676 O O . ARG A 1 79 ? 10.202 1.819 14.465 1.00 96.31 79 ARG A O 1
ATOM 683 N N . LYS A 1 80 ? 9.258 3.708 15.229 1.00 96.75 80 LYS A N 1
ATOM 684 C CA . LYS A 1 80 ? 10.356 4.632 14.889 1.00 96.75 80 LYS A CA 1
ATOM 685 C C . LYS A 1 80 ? 10.674 4.720 13.390 1.00 96.75 80 LYS A C 1
ATOM 687 O O . LYS A 1 80 ? 11.792 5.065 13.019 1.00 96.75 80 LYS A O 1
ATOM 692 N N . TYR A 1 81 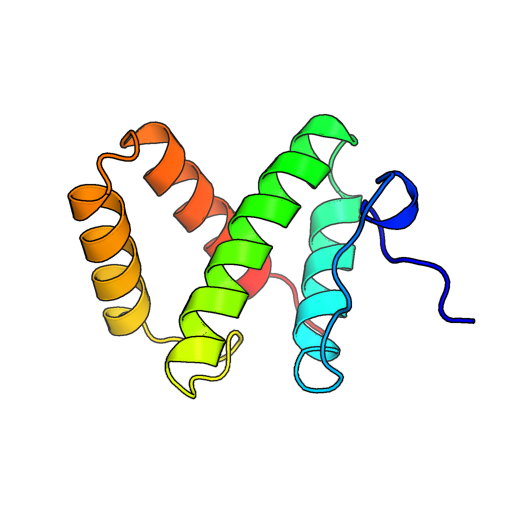? 9.688 4.475 12.524 1.00 96.50 81 TYR A N 1
ATOM 693 C CA . TYR A 1 81 ? 9.829 4.813 11.107 1.00 96.50 81 TYR A CA 1
ATOM 694 C C . TYR A 1 81 ? 9.983 6.326 10.926 1.00 96.50 81 TYR A C 1
ATOM 696 O O . TYR A 1 81 ? 9.387 7.116 11.659 1.00 96.50 81 TYR A O 1
ATOM 704 N N . SER A 1 82 ? 10.759 6.733 9.919 1.00 96.81 82 SER A N 1
ATOM 705 C CA . SER A 1 82 ? 10.910 8.147 9.574 1.00 96.81 82 SER A CA 1
ATOM 706 C C . SER A 1 82 ? 9.603 8.734 9.033 1.00 96.81 82 SER A C 1
ATOM 708 O O . SER A 1 82 ? 8.847 8.054 8.333 1.00 96.81 82 SER A O 1
ATOM 710 N N . GLU A 1 83 ? 9.362 10.027 9.275 1.00 96.94 83 GLU A N 1
ATOM 711 C CA . GLU A 1 83 ? 8.178 10.716 8.733 1.00 96.94 83 GLU A CA 1
ATOM 712 C C . GLU A 1 83 ? 8.145 10.672 7.196 1.00 96.94 83 GLU A C 1
ATOM 714 O O . GLU A 1 83 ? 7.071 10.605 6.607 1.00 96.94 83 GLU A O 1
ATOM 719 N N . ASN A 1 84 ? 9.303 10.622 6.527 1.00 96.94 84 ASN A N 1
ATOM 720 C CA . ASN A 1 84 ? 9.363 10.442 5.073 1.00 96.94 84 ASN A CA 1
ATOM 721 C C . ASN A 1 84 ? 8.819 9.076 4.632 1.00 96.94 84 ASN A C 1
ATOM 723 O O . ASN A 1 84 ? 8.086 9.004 3.649 1.00 96.94 84 ASN A O 1
ATOM 727 N N . THR A 1 85 ? 9.118 8.008 5.376 1.00 95.94 85 THR A N 1
ATOM 728 C CA . THR A 1 85 ? 8.577 6.669 5.090 1.00 95.94 85 THR A CA 1
ATOM 729 C C . THR A 1 85 ? 7.069 6.633 5.311 1.00 95.94 85 THR A C 1
ATOM 731 O O . THR A 1 85 ? 6.331 6.128 4.470 1.00 95.94 85 THR A O 1
ATOM 734 N N . ILE A 1 86 ? 6.599 7.228 6.410 1.00 97.31 86 ILE A N 1
ATOM 735 C CA . ILE A 1 86 ? 5.169 7.306 6.732 1.00 97.31 86 ILE A CA 1
ATOM 736 C C . ILE A 1 86 ? 4.412 8.091 5.652 1.00 97.31 86 ILE A C 1
ATOM 738 O O . ILE A 1 86 ? 3.384 7.626 5.165 1.00 97.31 86 ILE A O 1
ATOM 742 N N . ARG A 1 87 ? 4.933 9.250 5.227 1.00 97.31 87 ARG A N 1
ATOM 743 C CA . ARG A 1 87 ? 4.327 10.050 4.150 1.00 97.31 87 ARG A CA 1
ATOM 744 C C . ARG A 1 87 ? 4.263 9.281 2.838 1.00 97.31 87 ARG A C 1
ATOM 746 O O . ARG A 1 87 ? 3.210 9.272 2.212 1.00 97.31 87 ARG A O 1
ATOM 753 N N . ARG A 1 88 ? 5.356 8.615 2.442 1.00 97.12 88 ARG A N 1
ATOM 754 C CA . ARG A 1 88 ? 5.380 7.794 1.224 1.00 97.12 88 ARG A CA 1
ATOM 755 C C . ARG A 1 88 ? 4.306 6.710 1.277 1.00 97.12 88 ARG A C 1
ATOM 757 O O . ARG A 1 88 ? 3.534 6.601 0.337 1.00 97.12 88 ARG A O 1
ATOM 764 N N . ARG A 1 89 ? 4.188 5.989 2.394 1.00 97.50 89 ARG A N 1
ATOM 765 C CA . ARG A 1 89 ? 3.145 4.969 2.589 1.00 97.50 89 ARG A CA 1
ATOM 766 C C . ARG A 1 89 ? 1.739 5.529 2.413 1.00 97.50 89 ARG A C 1
ATOM 768 O O . ARG A 1 89 ? 0.956 4.952 1.673 1.00 97.50 89 ARG A O 1
ATOM 775 N N . LEU A 1 90 ? 1.434 6.671 3.031 1.00 97.25 90 LEU A N 1
ATOM 776 C CA . LEU A 1 90 ? 0.123 7.311 2.879 1.00 97.25 90 LEU A CA 1
ATOM 777 C C . LEU A 1 90 ? -0.154 7.764 1.440 1.00 97.25 90 LEU A C 1
ATOM 779 O O . LEU A 1 90 ? -1.281 7.633 0.972 1.00 97.25 90 LEU A O 1
ATOM 783 N N . ILE A 1 91 ? 0.861 8.269 0.731 1.00 97.19 91 ILE A N 1
ATOM 784 C CA . ILE A 1 91 ? 0.737 8.630 -0.688 1.00 97.19 91 ILE A CA 1
ATOM 785 C C . ILE A 1 91 ? 0.407 7.389 -1.517 1.00 97.19 91 ILE A C 1
ATOM 787 O O . ILE A 1 91 ? -0.543 7.414 -2.289 1.00 97.19 91 ILE A O 1
ATOM 791 N N . VAL A 1 92 ? 1.151 6.298 -1.336 1.00 97.31 92 VAL A N 1
ATOM 792 C CA . VAL A 1 92 ? 0.958 5.071 -2.121 1.00 97.31 92 VAL A CA 1
ATOM 793 C C . VAL A 1 92 ? -0.393 4.417 -1.817 1.00 97.31 92 VAL A C 1
ATOM 795 O O . VAL A 1 92 ? -1.065 3.979 -2.744 1.00 97.31 92 VAL A O 1
ATOM 798 N N . ILE A 1 93 ? -0.844 4.420 -0.557 1.00 96.81 93 ILE A N 1
ATOM 799 C CA . ILE A 1 93 ? -2.197 3.963 -0.188 1.00 96.81 93 ILE A CA 1
ATOM 800 C C . ILE A 1 93 ? -3.260 4.802 -0.907 1.00 96.81 93 ILE A C 1
ATOM 802 O O . ILE A 1 93 ? -4.179 4.247 -1.497 1.00 96.81 93 ILE A O 1
ATOM 806 N N . ARG A 1 94 ? -3.110 6.131 -0.931 1.00 96.19 94 ARG A N 1
ATOM 807 C CA . ARG A 1 94 ? -4.041 7.011 -1.651 1.00 96.19 94 ARG A CA 1
ATOM 808 C C . ARG A 1 94 ? -4.057 6.738 -3.159 1.00 96.19 94 ARG A C 1
ATOM 810 O O . ARG A 1 94 ? -5.118 6.798 -3.768 1.00 96.19 94 ARG A O 1
ATOM 817 N N . LEU A 1 95 ? -2.904 6.450 -3.762 1.00 97.00 95 LEU A N 1
ATOM 818 C CA . LEU A 1 95 ? -2.825 6.082 -5.179 1.00 97.00 95 LEU A CA 1
ATOM 819 C C . LEU A 1 95 ? -3.523 4.742 -5.453 1.00 97.00 95 LEU A C 1
ATOM 821 O O . LEU A 1 95 ? -4.225 4.611 -6.453 1.00 97.00 95 LEU A O 1
ATOM 825 N N . LEU A 1 96 ? -3.383 3.768 -4.549 1.00 96.56 96 LEU A N 1
ATOM 826 C CA . LEU A 1 96 ? -4.098 2.495 -4.637 1.00 96.56 96 LEU A CA 1
ATOM 827 C C . LEU A 1 96 ? -5.619 2.701 -4.562 1.00 96.56 96 LEU A C 1
ATOM 829 O O . LEU A 1 96 ? -6.346 2.113 -5.351 1.00 96.56 96 LEU A O 1
ATOM 833 N N . GLU A 1 97 ? -6.100 3.560 -3.661 1.00 93.81 97 GLU A N 1
ATOM 834 C CA . GLU A 1 97 ? -7.531 3.889 -3.526 1.00 93.81 97 GLU A CA 1
ATOM 835 C C . GLU A 1 97 ? -8.120 4.537 -4.786 1.00 93.81 97 GLU A C 1
ATOM 837 O O . GLU A 1 97 ? -9.305 4.387 -5.064 1.00 93.81 97 GLU A O 1
ATOM 842 N N . GLN A 1 98 ? -7.289 5.246 -5.551 1.00 94.12 98 GLN A N 1
ATOM 843 C CA . GLN A 1 98 ? -7.650 5.849 -6.837 1.00 94.12 98 GLN A CA 1
ATOM 844 C C . GLN A 1 98 ? -7.539 4.867 -8.008 1.00 94.12 98 GLN A C 1
ATOM 846 O O . GLN A 1 98 ? -7.935 5.196 -9.124 1.00 94.12 98 GLN A O 1
ATOM 851 N N . THR A 1 99 ? -6.983 3.680 -7.771 1.00 91.44 99 THR A N 1
ATOM 852 C CA . THR A 1 99 ? -6.872 2.632 -8.779 1.00 91.44 99 THR A CA 1
ATOM 853 C C . THR A 1 99 ? -8.151 1.797 -8.743 1.00 91.44 99 THR A C 1
ATOM 855 O O . THR A 1 99 ? -8.392 1.024 -7.810 1.00 91.44 99 THR A O 1
ATOM 858 N N . GLU A 1 100 ? -9.002 2.009 -9.744 1.00 78.75 100 GLU A N 1
ATOM 859 C CA . GLU A 1 100 ? -10.233 1.239 -9.955 1.00 78.75 100 GLU A CA 1
ATOM 860 C C . GLU A 1 100 ? -9.917 -0.200 -10.396 1.00 78.75 100 GLU A C 1
ATOM 862 O O . GLU A 1 100 ? -8.792 -0.479 -10.827 1.00 78.75 100 GLU A O 1
ATOM 867 N N . THR A 1 101 ? -10.900 -1.099 -10.254 1.00 61.41 101 THR A N 1
ATOM 868 C CA . THR A 1 101 ? -10.852 -2.506 -10.699 1.00 61.41 101 THR A CA 1
ATOM 869 C C . THR A 1 101 ? -11.039 -2.624 -12.204 1.00 61.41 101 THR A C 1
ATOM 871 O O . THR A 1 101 ? -11.787 -1.819 -12.788 1.00 61.41 101 THR A O 1
#

Mean predicted aligned error: 3.69 Å

Organism: NCBI:txid256701

Solvent-accessible surface area (backbone atoms only — not comparable to full-atom values): 6021 Å² total; per-residue (Å²): 131,81,77,60,53,64,60,42,65,79,41,97,78,61,79,87,80,58,79,95,40,48,72,59,50,52,25,47,27,64,57,30,72,80,42,62,67,73,60,21,49,53,50,50,52,46,50,48,54,50,40,51,57,24,51,80,67,77,41,59,65,93,71,67,50,76,66,54,54,51,53,52,49,53,51,41,54,74,71,66,55,52,70,68,58,54,50,51,40,55,50,52,53,52,54,43,73,71,42,71,133

Radius of gyration: 13.27 Å; Cα contacts (8 Å, |Δi|>4): 63; chains: 1; bounding box: 26×32×32 Å

pLDDT: mean 92.02, std 9.52, range [36.0, 97.94]

Sequence (101 aa):
MSDARYPENHMEFAPPTPDSWEEFADRRERLLLNYGYNTARAYWADLQDWAEWAYRRGKNVLALTEQDKKEYVALHRRRKYSENTIRRRLIVIRLLEQTET

Foldseek 3Di:
DPCDAPPRNVDPDDDDDDPLCPVVSVLLSVLLVVDDRVVSVLLVVLLVVLCVLQVVVVHRSLDDDPVNLVVVLVVCVVVVDDPVSNVSSVVSSVSSNVRDD

InterPro domains:
  IPR004107 Integrase, SAM-like, N-terminal [PF02899] (37-96)
  IPR010998 Integrase/recombinase, N-terminal [G3DSA:1.10.150.130] (19-100)
  IPR044068 Core-binding (CB) domain [PS51900] (19-101)